Protein AF-A0A4Q5SZD9-F1 (afdb_monomer)

Structure (mmCIF, N/CA/C/O backbone):
data_AF-A0A4Q5SZD9-F1
#
_entry.id   AF-A0A4Q5SZD9-F1
#
loop_
_atom_site.group_PDB
_atom_site.id
_atom_site.type_symbol
_atom_site.label_atom_id
_atom_site.label_alt_id
_atom_site.label_comp_id
_atom_site.label_asym_id
_atom_site.label_entity_id
_atom_site.label_seq_id
_atom_site.pdbx_PDB_ins_code
_atom_site.Cartn_x
_atom_site.Cartn_y
_atom_site.Cartn_z
_atom_site.occupancy
_atom_site.B_iso_or_equiv
_atom_site.auth_seq_id
_atom_site.auth_comp_id
_atom_site.auth_asym_id
_atom_site.auth_atom_id
_atom_site.pdbx_PDB_model_num
ATOM 1 N N . VAL A 1 1 ? 13.709 -0.724 -0.807 1.00 78.81 1 VAL A N 1
ATOM 2 C CA . VAL A 1 1 ? 13.237 0.678 -0.680 1.00 78.81 1 VAL A CA 1
ATOM 3 C C . VAL A 1 1 ? 11.757 0.834 -1.025 1.00 78.81 1 VAL A C 1
ATOM 5 O O . VAL A 1 1 ? 10.994 1.136 -0.125 1.00 78.81 1 VAL A O 1
ATOM 8 N N . GLY A 1 2 ? 11.312 0.622 -2.276 1.00 90.50 2 GLY A N 1
ATOM 9 C CA . GLY A 1 2 ? 9.922 0.926 -2.681 1.00 90.50 2 GLY A CA 1
ATOM 10 C C . GLY A 1 2 ? 8.829 0.097 -1.987 1.00 90.50 2 GLY A C 1
ATOM 11 O O . GLY A 1 2 ? 7.836 0.657 -1.534 1.00 90.50 2 GLY A O 1
ATOM 12 N N . THR A 1 3 ? 9.020 -1.221 -1.858 1.00 94.06 3 THR A N 1
ATOM 13 C CA . THR A 1 3 ? 8.051 -2.111 -1.189 1.00 94.06 3 THR A CA 1
ATOM 14 C C . THR A 1 3 ? 7.947 -1.832 0.310 1.00 94.06 3 THR A C 1
ATOM 16 O O . THR A 1 3 ? 6.838 -1.716 0.823 1.00 94.06 3 THR A O 1
ATOM 19 N N . GLU A 1 4 ? 9.081 -1.671 1.005 1.00 95.75 4 GLU A N 1
ATOM 20 C CA . GLU A 1 4 ? 9.083 -1.338 2.439 1.00 95.75 4 GLU A CA 1
ATOM 21 C C . GLU A 1 4 ? 8.403 0.013 2.693 1.00 95.75 4 GLU A C 1
ATOM 23 O O . GLU A 1 4 ? 7.629 0.150 3.638 1.00 95.75 4 GLU A O 1
ATOM 28 N N . TRP A 1 5 ? 8.639 0.994 1.814 1.00 96.25 5 TRP A N 1
ATOM 29 C CA . TRP A 1 5 ? 7.979 2.297 1.879 1.00 96.25 5 TRP A CA 1
ATOM 30 C C . TRP A 1 5 ? 6.468 2.199 1.700 1.00 96.25 5 TRP A C 1
ATOM 32 O O . TRP A 1 5 ? 5.719 2.760 2.498 1.00 96.25 5 TRP A O 1
ATOM 42 N N . LEU A 1 6 ? 6.015 1.465 0.680 1.00 96.69 6 LEU A N 1
ATOM 43 C CA . LEU A 1 6 ? 4.589 1.286 0.424 1.00 96.69 6 LEU A CA 1
ATOM 44 C C . LEU A 1 6 ? 3.892 0.6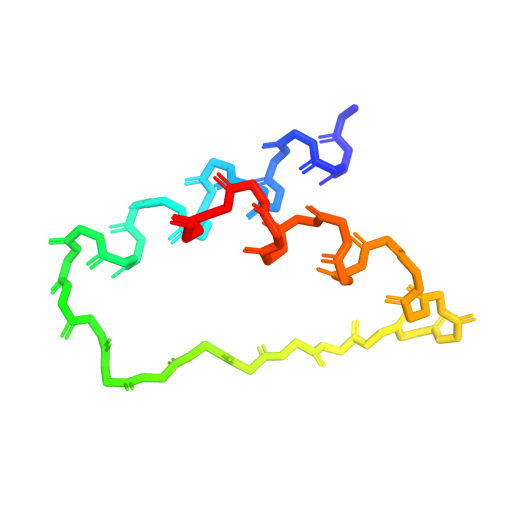15 1.612 1.00 96.69 6 LEU A C 1
ATOM 46 O O . LEU A 1 6 ? 2.798 1.025 1.998 1.00 96.69 6 LEU A O 1
ATOM 50 N N . LEU A 1 7 ? 4.532 -0.385 2.216 1.00 97.44 7 LEU A N 1
ATOM 51 C CA . LEU A 1 7 ? 4.020 -1.069 3.397 1.00 97.44 7 LEU A CA 1
ATOM 52 C C . LEU A 1 7 ? 3.951 -0.147 4.621 1.00 97.44 7 LEU A C 1
ATOM 54 O O . LEU A 1 7 ? 2.929 -0.121 5.302 1.00 97.44 7 LEU A O 1
ATOM 58 N N . MET A 1 8 ? 5.012 0.615 4.898 1.00 97.81 8 MET A N 1
ATOM 59 C CA . MET A 1 8 ? 5.043 1.581 6.000 1.00 97.81 8 MET A CA 1
ATOM 60 C C . MET A 1 8 ? 3.920 2.614 5.863 1.00 97.81 8 MET A C 1
ATOM 62 O O . MET A 1 8 ? 3.129 2.779 6.789 1.00 97.81 8 MET A O 1
ATOM 66 N N . GLN A 1 9 ? 3.788 3.236 4.689 1.00 97.75 9 GLN A N 1
ATOM 67 C CA . GLN A 1 9 ? 2.736 4.218 4.424 1.00 97.75 9 GLN A CA 1
ATOM 68 C C .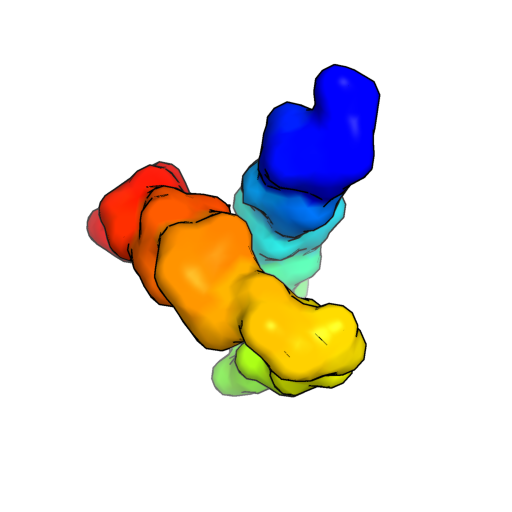 GLN A 1 9 ? 1.338 3.595 4.536 1.00 97.75 9 GLN A C 1
ATOM 70 O O . GLN A 1 9 ? 0.429 4.190 5.114 1.00 97.75 9 GLN A O 1
ATOM 75 N N . SER A 1 10 ? 1.162 2.372 4.025 1.00 98.00 10 SER A N 1
ATOM 76 C CA . SER A 1 10 ? -0.113 1.657 4.139 1.00 98.00 10 SER A CA 1
ATOM 77 C C . SER A 1 10 ? -0.477 1.393 5.605 1.00 98.00 10 SER A C 1
ATOM 79 O O . SER A 1 10 ? -1.628 1.589 5.985 1.00 98.00 10 SER A O 1
ATOM 81 N N . LYS A 1 11 ? 0.499 1.026 6.451 1.00 97.81 11 LYS A N 1
ATOM 82 C CA . LYS A 1 11 ? 0.308 0.841 7.901 1.00 97.81 11 LYS A CA 1
ATOM 83 C C . LYS A 1 11 ? -0.079 2.146 8.603 1.00 97.81 11 LYS A C 1
ATOM 85 O O . LYS A 1 11 ? -0.940 2.118 9.478 1.00 97.81 11 LYS A O 1
ATOM 90 N N . GLU A 1 12 ? 0.528 3.275 8.243 1.00 98.19 12 GLU A N 1
ATOM 91 C CA . GLU A 1 12 ? 0.190 4.588 8.815 1.00 98.19 12 GLU A CA 1
ATOM 92 C C . GLU A 1 12 ? -1.238 5.015 8.467 1.00 98.19 12 GLU A C 1
ATOM 94 O O . GLU A 1 12 ? -2.009 5.369 9.358 1.00 98.19 12 GLU A O 1
ATOM 99 N N . LEU A 1 13 ? -1.618 4.915 7.192 1.00 98.00 13 LEU A N 1
ATOM 100 C CA . LEU A 1 13 ? -2.961 5.275 6.737 1.00 98.00 13 LEU A CA 1
ATOM 101 C C . LEU A 1 13 ? -4.032 4.335 7.307 1.00 98.00 13 LEU A C 1
ATOM 103 O O . LEU A 1 13 ? -5.092 4.797 7.724 1.00 98.00 13 LEU A O 1
ATOM 107 N N . TYR A 1 14 ? -3.743 3.032 7.390 1.00 96.12 14 TYR A N 1
ATOM 108 C CA . TYR A 1 14 ? -4.636 2.059 8.022 1.00 96.12 14 TYR A CA 1
ATOM 109 C C . TYR A 1 14 ? -4.872 2.394 9.501 1.00 96.12 14 TYR A C 1
ATOM 111 O O . TYR A 1 14 ? -6.015 2.443 9.951 1.00 96.12 14 TYR A O 1
ATOM 119 N N . LYS A 1 15 ? -3.807 2.717 10.251 1.00 97.38 15 LYS A N 1
ATOM 120 C CA . LYS A 1 15 ? -3.913 3.173 11.650 1.00 97.38 15 LYS A CA 1
ATOM 121 C C . LYS A 1 15 ? -4.673 4.491 11.792 1.00 97.38 15 LYS A C 1
ATOM 123 O O . LYS A 1 15 ? -5.352 4.682 12.795 1.00 97.38 15 LYS A O 1
ATOM 128 N N . ALA A 1 16 ? -4.570 5.383 10.809 1.00 98.06 16 ALA A N 1
ATOM 129 C CA . ALA A 1 16 ? -5.326 6.632 10.772 1.00 98.06 16 ALA A CA 1
ATOM 130 C C . ALA A 1 16 ? -6.825 6.429 10.469 1.00 98.06 16 ALA A C 1
ATOM 132 O O . ALA A 1 16 ? -7.591 7.387 10.541 1.00 98.06 16 ALA A O 1
ATOM 133 N N . GLY A 1 17 ? -7.255 5.203 10.143 1.00 97.25 17 GLY A N 1
ATOM 134 C CA . GLY A 1 17 ? -8.662 4.872 9.927 1.00 97.25 17 GLY A CA 1
ATOM 135 C C . GLY A 1 17 ? -9.216 5.382 8.598 1.00 97.25 17 GLY A C 1
ATOM 136 O O . GLY A 1 17 ? -10.410 5.669 8.507 1.00 97.25 17 GL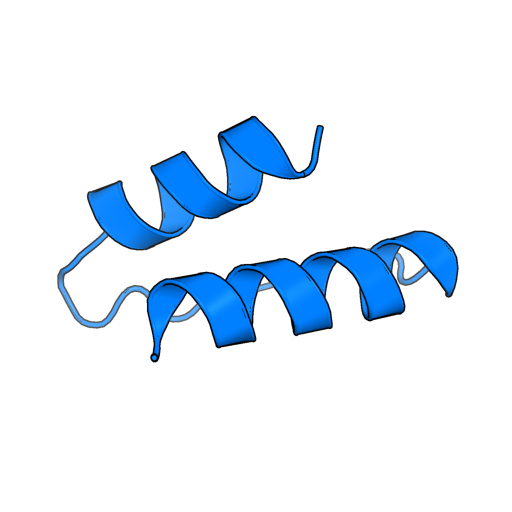Y A O 1
ATOM 137 N N . VAL A 1 18 ? -8.372 5.524 7.566 1.00 97.50 18 VAL A N 1
ATOM 138 C CA . VAL A 1 18 ? -8.872 5.888 6.233 1.00 97.50 18 VAL A CA 1
ATOM 139 C C . VAL A 1 18 ? -9.833 4.808 5.718 1.00 97.50 18 VAL A C 1
ATOM 141 O O . VAL A 1 18 ? -9.592 3.619 5.932 1.00 97.50 18 VAL A O 1
ATOM 144 N N . PRO A 1 19 ? -10.914 5.181 5.014 1.00 97.38 19 PRO A N 1
ATOM 145 C CA . PRO A 1 19 ? -11.945 4.220 4.623 1.00 97.38 19 PRO A CA 1
ATOM 146 C C . PRO A 1 19 ? -11.474 3.230 3.550 1.00 97.38 19 PRO A C 1
ATOM 148 O O . PRO A 1 19 ? -11.993 2.120 3.471 1.00 97.38 19 PRO A O 1
ATOM 151 N N . VAL A 1 20 ? -10.521 3.627 2.697 1.00 97.25 20 VAL A N 1
ATOM 152 C CA . VAL A 1 20 ? -10.012 2.794 1.601 1.00 97.25 20 VAL A CA 1
ATOM 153 C C . VAL A 1 20 ? -8.598 3.205 1.190 1.00 97.25 20 VAL A C 1
ATOM 155 O O . VAL A 1 20 ? -8.247 4.384 1.232 1.00 97.25 20 VAL A O 1
ATOM 158 N N . LEU A 1 21 ? -7.806 2.227 0.743 1.00 96.44 21 LEU A N 1
ATOM 159 C CA . LEU A 1 21 ? -6.509 2.425 0.094 1.00 96.44 21 LEU A CA 1
ATOM 160 C C . LEU A 1 21 ? -6.606 1.991 -1.374 1.00 96.44 21 LEU A C 1
ATOM 162 O O . LEU A 1 21 ? -6.934 0.842 -1.667 1.00 96.44 21 LEU A O 1
ATOM 166 N N . HIS A 1 22 ? -6.333 2.913 -2.300 1.00 96.88 22 HIS A N 1
ATOM 167 C CA . HIS A 1 22 ? -6.303 2.647 -3.741 1.00 96.88 22 HIS A CA 1
ATOM 168 C C . HIS A 1 22 ? -4.860 2.656 -4.256 1.00 96.88 22 HIS A C 1
ATOM 170 O O . HIS A 1 22 ? -4.109 3.588 -3.972 1.00 96.88 22 HIS A O 1
ATOM 176 N N . TYR A 1 23 ? -4.479 1.643 -5.040 1.00 96.56 23 TYR A N 1
ATOM 177 C CA . TYR A 1 23 ? -3.107 1.453 -5.518 1.00 96.56 23 TYR A CA 1
ATOM 178 C C . TYR A 1 23 ? -3.033 1.420 -7.047 1.00 96.56 23 TYR A C 1
ATOM 180 O O . TYR A 1 23 ? -3.748 0.657 -7.698 1.00 96.56 23 TYR A O 1
ATOM 188 N N . TYR A 1 24 ? -2.080 2.158 -7.617 1.00 96.06 24 TYR A N 1
ATOM 189 C CA . TYR A 1 24 ? -1.695 2.018 -9.022 1.00 96.06 24 TYR A CA 1
ATOM 190 C C . TYR A 1 24 ? -0.635 0.924 -9.164 1.00 96.06 24 TYR A C 1
ATOM 192 O O . TYR A 1 24 ? 0.499 1.078 -8.717 1.00 96.06 24 TYR A O 1
ATOM 200 N N . THR A 1 25 ? -0.988 -0.195 -9.799 1.00 95.00 25 THR A N 1
ATOM 201 C CA . THR A 1 25 ? -0.091 -1.361 -9.899 1.00 95.00 25 THR A CA 1
ATOM 202 C C . THR A 1 25 ? 1.049 -1.168 -10.892 1.00 95.00 25 THR A C 1
ATOM 204 O O . THR A 1 25 ? 2.057 -1.864 -10.792 1.00 95.00 25 THR A O 1
ATOM 207 N N . LEU A 1 26 ? 0.894 -0.262 -11.866 1.00 94.75 26 LEU A N 1
ATOM 208 C CA . LEU A 1 26 ? 1.885 0.031 -12.911 1.00 94.75 26 LEU A CA 1
ATOM 209 C C . LEU A 1 26 ? 2.455 -1.247 -13.566 1.00 94.75 26 LEU A C 1
ATOM 211 O O . LEU A 1 26 ? 3.663 -1.379 -13.767 1.00 94.75 26 LEU A O 1
ATOM 215 N N . GLY A 1 27 ? 1.584 -2.229 -13.832 1.00 96.12 27 GLY A N 1
ATOM 216 C CA . GLY A 1 27 ? 1.953 -3.518 -14.433 1.00 96.12 27 GLY A CA 1
ATOM 217 C C . GLY A 1 27 ? 2.592 -4.536 -13.477 1.00 96.12 27 GLY A C 1
ATOM 218 O O . GLY A 1 27 ? 3.025 -5.594 -13.921 1.00 96.12 27 GLY A O 1
ATOM 219 N N . ARG A 1 28 ? 2.649 -4.259 -12.167 1.00 94.50 28 ARG A N 1
ATOM 220 C CA . ARG A 1 28 ? 3.244 -5.132 -11.135 1.00 94.50 28 ARG A CA 1
ATOM 221 C C . ARG A 1 28 ? 2.247 -5.468 -10.012 1.00 94.50 28 ARG A C 1
ATOM 223 O O . ARG A 1 28 ? 2.474 -5.108 -8.856 1.00 94.50 28 ARG A O 1
ATOM 230 N N . PRO A 1 29 ? 1.146 -6.181 -10.310 1.00 95.94 29 PRO A N 1
ATOM 231 C CA . PRO A 1 29 ? 0.083 -6.447 -9.335 1.00 95.94 29 PRO A CA 1
ATOM 232 C C . PRO A 1 29 ? 0.548 -7.280 -8.130 1.00 95.94 29 PRO A C 1
ATOM 234 O O . PRO A 1 29 ? 0.106 -7.033 -7.011 1.00 95.94 29 PRO A O 1
ATOM 237 N N . ASN A 1 30 ? 1.489 -8.210 -8.326 1.00 97.00 30 ASN A N 1
ATOM 238 C CA . ASN A 1 30 ? 1.988 -9.078 -7.253 1.00 97.00 30 ASN A CA 1
ATOM 239 C C . ASN A 1 30 ? 2.706 -8.303 -6.136 1.00 97.00 30 ASN A C 1
ATOM 241 O O . ASN A 1 30 ? 2.651 -8.714 -4.981 1.00 97.00 30 ASN A O 1
ATOM 245 N N . LEU A 1 31 ? 3.343 -7.169 -6.456 1.00 95.38 31 LEU A N 1
ATOM 246 C CA . LEU A 1 31 ? 3.981 -6.315 -5.452 1.00 95.38 31 LEU A CA 1
ATOM 247 C C . LEU A 1 31 ? 2.932 -5.739 -4.497 1.00 95.38 31 LEU A C 1
ATOM 249 O O . LEU A 1 31 ? 3.076 -5.862 -3.283 1.00 95.38 31 LEU A O 1
ATOM 253 N N . VAL A 1 32 ? 1.859 -5.165 -5.050 1.00 96.62 32 VAL A N 1
ATOM 254 C CA . VAL A 1 32 ? 0.752 -4.596 -4.266 1.00 96.62 32 VAL A CA 1
ATOM 255 C C . VAL A 1 32 ? 0.045 -5.688 -3.467 1.00 96.62 32 VAL A C 1
ATOM 257 O O . VAL A 1 32 ? -0.197 -5.509 -2.279 1.00 96.62 32 VAL A O 1
ATOM 260 N N . ALA A 1 33 ? -0.219 -6.847 -4.078 1.00 96.69 33 ALA A N 1
ATOM 261 C CA . ALA A 1 33 ? -0.854 -7.972 -3.396 1.00 96.69 33 ALA A CA 1
ATOM 262 C C . ALA A 1 33 ? -0.045 -8.460 -2.183 1.00 96.69 33 ALA A C 1
ATOM 264 O O . ALA A 1 33 ? -0.622 -8.773 -1.143 1.00 96.69 33 ALA A O 1
ATOM 265 N N . ASN A 1 34 ? 1.285 -8.504 -2.294 1.00 97.12 34 ASN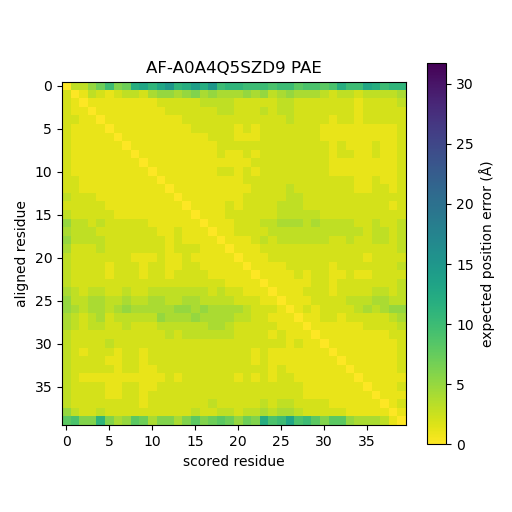 A N 1
ATOM 266 C CA . ASN A 1 34 ? 2.151 -8.881 -1.179 1.00 97.12 34 ASN A CA 1
ATOM 267 C C . ASN A 1 34 ? 2.128 -7.838 -0.056 1.00 97.12 34 ASN A C 1
ATOM 269 O O . ASN A 1 34 ? 2.036 -8.227 1.102 1.00 97.12 34 ASN A O 1
ATOM 273 N N . VAL A 1 35 ? 2.138 -6.540 -0.386 1.00 97.25 35 VAL A N 1
ATOM 274 C CA . VAL A 1 35 ? 2.014 -5.469 0.619 1.00 97.25 35 VAL A CA 1
ATOM 275 C C . VAL A 1 35 ? 0.677 -5.544 1.348 1.00 97.25 35 VAL A C 1
ATOM 277 O O . VAL A 1 35 ? 0.649 -5.474 2.572 1.00 97.25 35 VAL A O 1
ATOM 280 N N . VAL A 1 36 ? -0.425 -5.720 0.616 1.00 96.38 36 VAL A N 1
ATOM 281 C CA . VAL A 1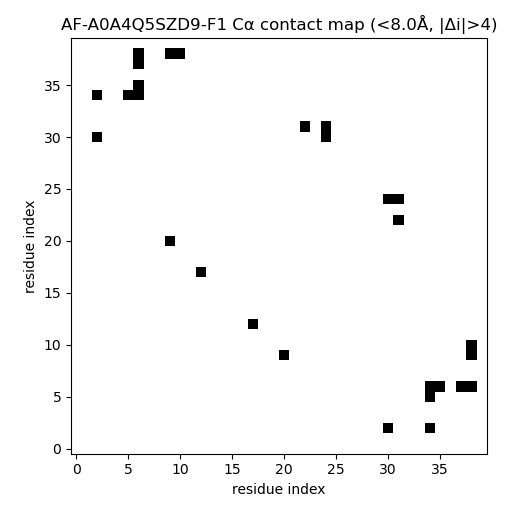 36 ? -1.756 -5.831 1.225 1.00 96.38 36 VAL A CA 1
ATOM 282 C C . VAL A 1 36 ? 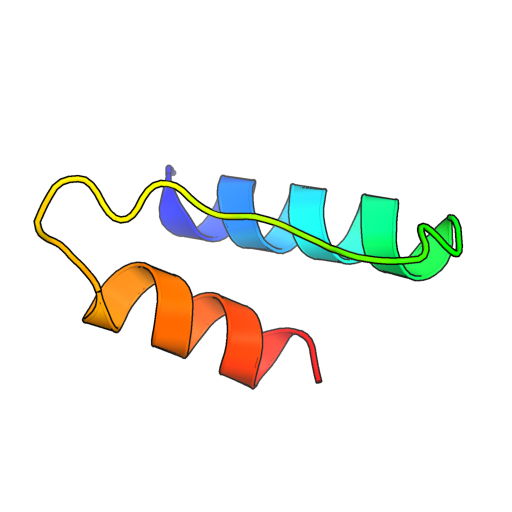-1.838 -7.068 2.121 1.00 96.38 36 VAL A C 1
ATOM 284 O O . VAL A 1 36 ? -2.352 -6.958 3.224 1.00 96.38 36 VAL A O 1
ATOM 287 N N . ARG A 1 37 ? -1.272 -8.213 1.713 1.00 97.00 37 ARG A N 1
ATOM 288 C CA . ARG A 1 37 ? -1.234 -9.435 2.539 1.00 97.00 37 ARG A CA 1
ATOM 289 C C . ARG A 1 37 ? -0.456 -9.264 3.849 1.00 97.00 37 ARG A C 1
ATOM 291 O O . ARG A 1 37 ? -0.727 -9.983 4.792 1.00 97.00 37 ARG A O 1
ATOM 298 N N . GLU A 1 38 ? 0.534 -8.378 3.897 1.00 96.88 38 GLU A N 1
ATOM 299 C CA . GLU A 1 38 ? 1.269 -8.093 5.137 1.00 96.88 38 GLU A CA 1
ATOM 300 C C . GLU A 1 38 ? 0.585 -7.009 5.993 1.00 96.88 38 GLU A C 1
ATOM 302 O O . GLU A 1 38 ? 0.889 -6.848 7.176 1.00 96.88 38 GLU A O 1
ATOM 307 N N . LEU A 1 39 ? -0.316 -6.226 5.398 1.00 93.88 39 LEU A N 1
ATOM 308 C CA . LEU A 1 39 ? -1.051 -5.173 6.091 1.00 93.88 39 LEU A CA 1
ATOM 309 C C . LEU A 1 39 ? -2.204 -5.721 6.950 1.00 93.88 39 LEU A C 1
ATOM 311 O O . LEU A 1 39 ? -2.449 -5.157 8.018 1.00 93.88 39 LEU A O 1
ATOM 315 N N . VAL A 1 40 ? -2.897 -6.765 6.471 1.00 85.19 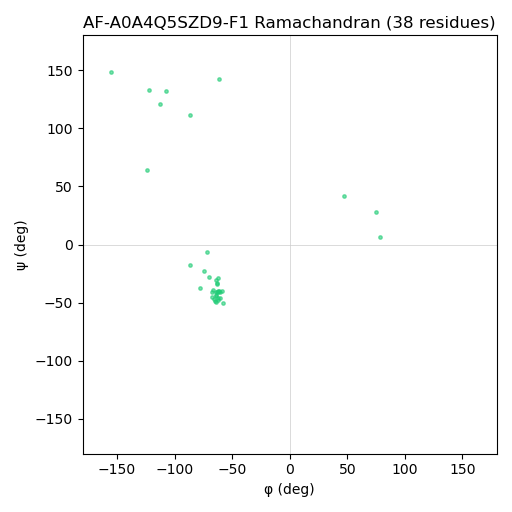40 VAL A N 1
ATOM 316 C CA . VAL A 1 40 ? -4.027 -7.450 7.139 1.00 85.19 40 VAL A CA 1
ATOM 317 C C . VAL A 1 40 ? -3.635 -8.820 7.670 1.00 85.19 40 VAL A C 1
ATOM 319 O O . VAL A 1 40 ? -4.132 -9.164 8.76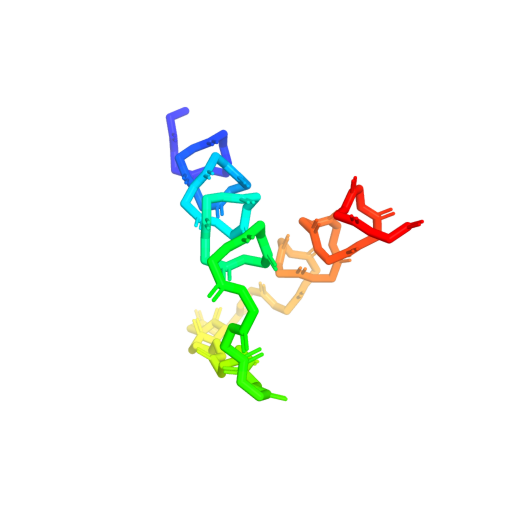3 1.00 85.19 40 VAL A O 1
#

Secondary structure (DSSP, 8-state):
-HHHHHHHHHHHHHHTT-S------TT-HHHHHHHHHHH-

Radius of gyration: 9.84 Å; Cα contacts (8 Å, |Δi|>4): 14; chains: 1; bounding box: 25×16×26 Å

Solvent-accessible surface area (backbone atoms only — not comparable to full-atom values): 2617 Å² total; per-residue (Å²): 110,72,68,62,49,53,39,51,54,50,51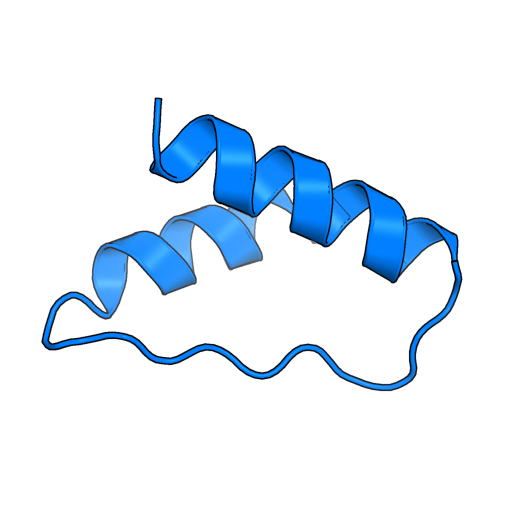,52,46,53,74,70,62,59,94,75,89,86,81,85,50,89,93,41,58,68,61,56,53,53,40,52,64,73,71,110

Foldseek 3Di:
DVLVVVLVVLLVVVVVVDPDDDDDCVPPVVSVVVSVVVND

Sequence (40 aa):
VGTEWLLMQSKELYKAGVPVLHYYTLGRPNLVANVVRELV

Mean predicted aligned error: 2.16 Å

pLDDT: mean 95.74, std 3.53, range [78.81, 98.19]